Protein AF-A0A661Z664-F1 (afdb_monomer_lite)

Sequence (52 aa):
MAAEGTKDKILEVANKLFSRFGFHKTSMDEIARIARKAKGSLYYHFASKEEL

Radius of gyra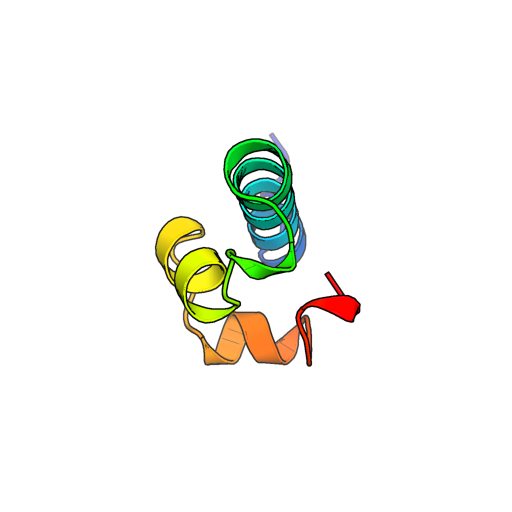tion: 10.3 Å; chains: 1; bounding box: 24×15×29 Å

Structure (mmCIF, N/CA/C/O backbone):
data_AF-A0A661Z664-F1
#
_entry.id   AF-A0A661Z664-F1
#
loop_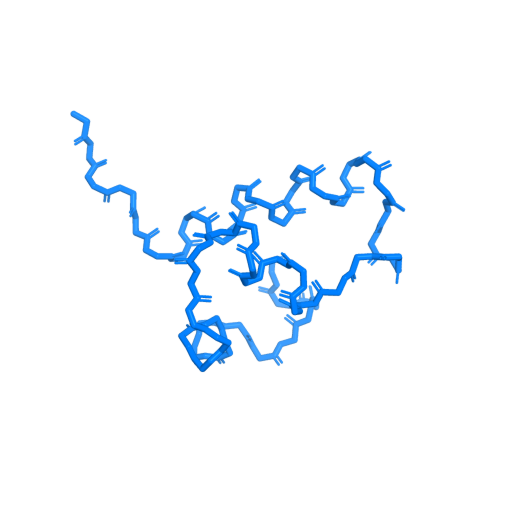
_atom_site.group_PDB
_atom_site.id
_atom_site.type_symbol
_atom_site.label_atom_id
_atom_site.label_alt_id
_atom_site.label_comp_id
_atom_site.label_asym_id
_atom_site.label_entity_id
_atom_site.label_seq_id
_atom_site.pdbx_PDB_ins_code
_atom_site.Cartn_x
_atom_site.Cartn_y
_atom_site.Cartn_z
_atom_site.occupancy
_atom_site.B_iso_or_equiv
_atom_site.auth_seq_id
_atom_site.auth_comp_id
_atom_site.auth_asym_id
_atom_site.auth_atom_id
_atom_site.pdbx_PDB_model_num
ATOM 1 N N . MET A 1 1 ? 8.572 5.052 -21.936 1.00 41.62 1 MET A N 1
ATOM 2 C CA . MET A 1 1 ? 7.952 4.675 -20.648 1.00 41.62 1 MET A CA 1
ATOM 3 C C . MET A 1 1 ? 9.078 4.520 -19.648 1.00 41.62 1 MET A C 1
ATOM 5 O O . MET A 1 1 ? 9.914 3.651 -19.855 1.00 41.62 1 MET A O 1
ATOM 9 N N . ALA A 1 2 ? 9.189 5.421 -18.668 1.00 49.75 2 ALA A N 1
ATOM 10 C CA . ALA A 1 2 ? 10.183 5.270 -17.608 1.00 49.75 2 ALA A CA 1
ATOM 11 C C . ALA A 1 2 ? 9.923 3.940 -16.890 1.00 49.75 2 ALA A C 1
ATOM 13 O O . ALA A 1 2 ? 8.764 3.588 -16.670 1.00 49.75 2 ALA A O 1
ATOM 14 N N . ALA A 1 3 ? 10.973 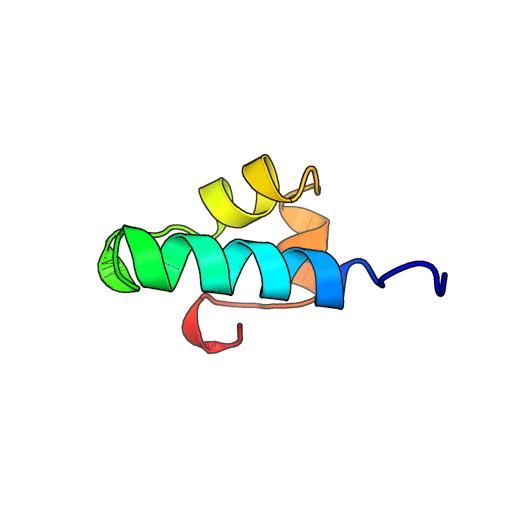3.182 -16.584 1.00 55.84 3 ALA A N 1
ATOM 15 C CA . ALA A 1 3 ? 10.837 2.024 -15.716 1.00 55.84 3 ALA A CA 1
ATOM 16 C C . ALA A 1 3 ? 10.320 2.533 -14.363 1.00 55.84 3 ALA A C 1
ATOM 18 O O . ALA A 1 3 ? 11.066 3.184 -13.637 1.00 55.84 3 ALA A O 1
ATOM 19 N N . GLU A 1 4 ? 9.034 2.316 -14.072 1.00 67.44 4 GLU A N 1
ATOM 20 C CA . GLU A 1 4 ? 8.453 2.670 -12.777 1.00 67.44 4 GLU A CA 1
ATOM 21 C C . GLU A 1 4 ? 9.296 2.013 -11.682 1.00 67.44 4 GLU A C 1
ATOM 23 O O . GLU A 1 4 ? 9.538 0.797 -11.708 1.00 67.44 4 GLU A O 1
ATOM 28 N N . GLY A 1 5 ? 9.787 2.822 -10.742 1.00 87.06 5 GLY A N 1
ATOM 29 C CA . GLY A 1 5 ? 10.596 2.324 -9.645 1.00 87.06 5 GLY A CA 1
ATOM 30 C C . GLY A 1 5 ? 9.800 1.323 -8.812 1.00 87.06 5 GLY A C 1
ATOM 31 O O . GLY A 1 5 ? 8.568 1.348 -8.766 1.00 87.06 5 GLY A O 1
ATOM 32 N N . THR A 1 6 ? 10.492 0.430 -8.101 1.00 90.06 6 THR A N 1
ATOM 33 C CA . THR A 1 6 ? 9.817 -0.491 -7.170 1.00 90.06 6 THR A CA 1
ATOM 34 C C . THR A 1 6 ? 8.925 0.269 -6.182 1.00 90.06 6 THR A C 1
ATOM 36 O O . THR A 1 6 ? 7.822 -0.195 -5.900 1.00 90.06 6 THR A O 1
ATOM 39 N N . LYS A 1 7 ? 9.363 1.456 -5.738 1.00 93.00 7 LYS A N 1
ATOM 40 C CA . LYS A 1 7 ? 8.586 2.365 -4.890 1.00 93.00 7 LYS A CA 1
ATOM 41 C C . LYS A 1 7 ? 7.277 2.801 -5.558 1.00 93.00 7 LYS A C 1
ATOM 43 O O . LYS A 1 7 ? 6.218 2.571 -4.985 1.00 93.00 7 LYS A O 1
ATOM 48 N N . ASP A 1 8 ? 7.336 3.347 -6.773 1.00 94.31 8 ASP A N 1
ATOM 49 C CA . ASP A 1 8 ? 6.148 3.813 -7.504 1.00 94.31 8 ASP A CA 1
ATOM 50 C C . ASP A 1 8 ? 5.138 2.684 -7.704 1.00 94.31 8 ASP A C 1
ATOM 52 O O . ASP A 1 8 ? 3.938 2.862 -7.492 1.00 94.31 8 ASP A O 1
ATOM 56 N N . LYS A 1 9 ? 5.627 1.474 -8.012 1.00 94.38 9 LYS A N 1
ATOM 57 C CA . LYS A 1 9 ? 4.739 0.327 -8.205 1.00 94.38 9 LYS A CA 1
ATOM 58 C C . LYS A 1 9 ? 4.008 -0.087 -6.929 1.00 94.38 9 LYS A C 1
ATOM 60 O O . LYS A 1 9 ? 2.847 -0.490 -6.992 1.00 94.38 9 LYS A O 1
ATOM 65 N N . ILE A 1 10 ? 4.684 -0.003 -5.785 1.00 95.75 10 ILE A N 1
ATOM 66 C CA . ILE A 1 10 ? 4.085 -0.277 -4.475 1.00 95.75 10 ILE A CA 1
ATOM 67 C C . ILE A 1 10 ? 3.012 0.774 -4.162 1.00 95.75 10 ILE A C 1
ATOM 69 O O . ILE A 1 10 ? 1.903 0.393 -3.791 1.00 95.75 10 ILE A O 1
ATOM 73 N N . LEU A 1 11 ? 3.299 2.060 -4.389 1.00 96.62 11 LEU A N 1
ATOM 74 C CA . LEU A 1 11 ? 2.352 3.160 -4.162 1.00 96.62 11 LEU A CA 1
ATOM 75 C C . LEU A 1 11 ? 1.114 3.068 -5.054 1.00 96.62 11 LEU A C 1
ATOM 77 O O . LEU A 1 11 ? -0.008 3.287 -4.594 1.00 96.62 11 LEU A O 1
ATOM 81 N N . GLU A 1 12 ? 1.294 2.703 -6.323 1.00 96.75 12 GLU A N 1
ATOM 82 C CA . GLU A 1 12 ? 0.183 2.503 -7.252 1.00 96.75 12 GLU A CA 1
ATOM 83 C C . GLU A 1 12 ? -0.783 1.422 -6.734 1.00 96.75 12 GLU A C 1
ATOM 85 O O . GLU A 1 12 ? -2.006 1.596 -6.736 1.00 96.75 12 GLU A O 1
ATOM 90 N N . VAL A 1 13 ? -0.233 0.296 -6.276 1.00 97.12 13 VAL A N 1
ATOM 91 C CA . VAL A 1 13 ? -1.019 -0.826 -5.753 1.00 97.12 13 VAL A CA 1
ATOM 92 C C . VAL A 1 13 ? -1.665 -0.478 -4.416 1.00 97.12 13 VAL A C 1
ATOM 94 O O . VAL A 1 13 ? -2.850 -0.764 -4.237 1.00 97.12 13 VAL A O 1
ATOM 97 N N . ALA A 1 14 ? -0.925 0.156 -3.505 1.00 97.44 14 ALA A N 1
ATOM 98 C CA . ALA A 1 14 ? -1.440 0.596 -2.214 1.00 97.44 14 ALA A CA 1
ATOM 99 C C . ALA A 1 14 ? -2.654 1.515 -2.392 1.00 97.44 14 ALA A C 1
ATOM 101 O O . ALA A 1 14 ? -3.718 1.217 -1.853 1.00 97.44 14 ALA A O 1
ATOM 102 N N . ASN A 1 15 ? -2.549 2.538 -3.248 1.00 97.69 15 ASN A N 1
ATOM 103 C CA . ASN A 1 15 ? -3.659 3.441 -3.557 1.00 97.69 15 ASN A CA 1
ATOM 104 C C . ASN A 1 15 ? -4.890 2.694 -4.086 1.00 97.69 15 ASN A C 1
ATOM 106 O O . ASN A 1 15 ? -5.995 2.885 -3.580 1.00 97.69 15 ASN A O 1
ATOM 110 N N . LYS A 1 16 ? -4.713 1.779 -5.050 1.00 97.81 16 LYS A N 1
ATOM 111 C CA . LYS A 1 16 ? -5.823 0.976 -5.596 1.00 97.81 16 LYS A CA 1
ATOM 112 C C . LYS A 1 16 ? -6.516 0.137 -4.517 1.00 97.81 16 LYS A C 1
ATOM 114 O O . LYS A 1 16 ? -7.744 0.025 -4.519 1.00 97.81 16 LYS A O 1
ATOM 119 N N . LEU A 1 17 ? -5.752 -0.459 -3.603 1.00 97.88 17 LEU A N 1
ATOM 120 C CA . LEU A 1 17 ? -6.304 -1.276 -2.520 1.00 97.88 17 LEU A CA 1
ATOM 121 C C . LEU A 1 17 ? -6.978 -0.423 -1.446 1.00 97.88 17 LEU A C 1
ATOM 123 O O . LEU A 1 17 ? -8.092 -0.747 -1.037 1.00 97.88 17 LEU A O 1
ATOM 127 N N . PHE A 1 18 ? -6.370 0.698 -1.059 1.00 97.81 18 PHE A N 1
ATOM 128 C CA . PHE A 1 18 ? -6.951 1.631 -0.098 1.00 97.81 18 PHE A CA 1
ATOM 129 C C . PHE A 1 18 ? -8.274 2.202 -0.599 1.00 97.81 18 PHE A C 1
ATOM 131 O O . PHE A 1 18 ? -9.249 2.187 0.150 1.00 97.81 18 PHE A O 1
ATOM 138 N N . SER A 1 19 ? -8.359 2.616 -1.866 1.00 97.44 19 SER A N 1
ATOM 139 C CA . SER A 1 19 ? -9.614 3.117 -2.440 1.00 97.44 19 SER A CA 1
ATOM 140 C C . SER A 1 19 ? -10.708 2.049 -2.514 1.00 97.44 19 SER A C 1
ATOM 142 O O . SER A 1 19 ? -11.886 2.377 -2.414 1.00 97.44 19 SER A O 1
ATOM 144 N N . ARG A 1 20 ? -10.347 0.771 -2.689 1.00 97.62 20 ARG A N 1
ATOM 145 C CA . ARG A 1 20 ? -11.320 -0.319 -2.853 1.00 97.62 20 ARG A CA 1
ATOM 146 C C . ARG A 1 20 ? -11.774 -0.945 -1.534 1.00 97.62 20 ARG A C 1
ATOM 148 O O . ARG A 1 20 ? -12.936 -1.324 -1.411 1.00 97.62 20 ARG A O 1
ATOM 155 N N . PHE A 1 21 ? -10.865 -1.107 -0.580 1.00 97.12 21 PHE A N 1
ATOM 156 C CA . PHE A 1 21 ? -11.098 -1.878 0.646 1.00 97.12 21 PHE A CA 1
ATOM 157 C C . PHE A 1 21 ? -10.960 -1.042 1.923 1.00 97.12 21 PHE A C 1
ATOM 159 O O . PHE A 1 21 ? -11.394 -1.476 2.991 1.00 97.12 21 PHE A O 1
ATOM 166 N N . GLY A 1 22 ? -10.395 0.160 1.819 1.00 97.00 22 GLY A N 1
ATOM 167 C CA . GLY A 1 22 ? -10.051 1.013 2.947 1.00 97.00 22 GLY A CA 1
ATOM 168 C C . GLY A 1 22 ? -8.669 0.700 3.526 1.00 97.00 22 GLY A C 1
ATOM 169 O O . GLY A 1 22 ? -8.144 -0.413 3.412 1.00 97.00 22 GLY A O 1
ATOM 170 N N . PHE A 1 23 ? -8.092 1.699 4.197 1.00 95.81 23 PHE A N 1
ATOM 171 C CA . PHE A 1 23 ? -6.766 1.615 4.811 1.00 95.81 23 PHE A CA 1
ATOM 172 C C . PHE A 1 23 ? -6.666 0.455 5.809 1.00 95.81 23 PHE A C 1
ATOM 174 O O . PHE A 1 23 ? -5.767 -0.374 5.708 1.00 95.81 23 PHE A O 1
ATOM 181 N N . HIS A 1 24 ? -7.613 0.333 6.744 1.00 95.94 24 HIS A N 1
ATOM 182 C CA . HIS A 1 24 ? -7.549 -0.673 7.813 1.00 95.94 24 HIS A CA 1
ATOM 183 C C . HIS A 1 24 ? -7.631 -2.120 7.311 1.00 95.94 24 HIS A C 1
ATOM 185 O O . HIS A 1 24 ? -6.949 -2.976 7.866 1.00 95.94 24 HIS A O 1
ATOM 191 N N . LYS A 1 25 ? -8.409 -2.384 6.252 1.00 96.44 25 LYS A N 1
ATOM 192 C CA . LYS A 1 25 ? -8.579 -3.735 5.688 1.00 96.44 25 LYS A CA 1
ATOM 193 C C . LYS A 1 25 ? -7.461 -4.151 4.735 1.00 96.44 25 LYS A C 1
ATOM 195 O O . LYS A 1 25 ? -7.401 -5.314 4.368 1.00 96.44 25 LYS A O 1
ATOM 200 N N . THR A 1 26 ? -6.598 -3.221 4.337 1.00 97.44 26 THR A N 1
ATOM 201 C CA . THR A 1 26 ? -5.464 -3.507 3.457 1.00 97.44 26 THR A CA 1
ATOM 202 C C . THR A 1 26 ? -4.217 -3.793 4.290 1.00 97.44 26 THR A C 1
ATOM 204 O O . THR A 1 26 ? -3.888 -3.034 5.209 1.00 97.44 26 THR A O 1
ATOM 207 N N . SER A 1 27 ? -3.502 -4.870 3.968 1.00 97.12 27 SER A N 1
ATOM 208 C CA . SER A 1 27 ? -2.233 -5.226 4.612 1.00 97.12 27 SER A CA 1
ATOM 209 C C . SER A 1 27 ? -1.014 -4.946 3.721 1.00 97.12 27 SER A C 1
ATOM 211 O O . SER A 1 27 ? -1.088 -5.005 2.494 1.00 97.12 27 SER A O 1
ATOM 213 N N . MET A 1 28 ? 0.139 -4.685 4.348 1.00 97.00 28 MET A N 1
ATOM 214 C CA . MET A 1 28 ? 1.438 -4.557 3.659 1.00 97.00 28 MET A CA 1
ATOM 215 C C . MET A 1 28 ? 1.777 -5.816 2.843 1.00 97.00 28 MET A C 1
ATOM 217 O O . MET A 1 28 ? 2.356 -5.737 1.761 1.00 97.00 28 MET A O 1
ATOM 221 N N . ASP A 1 29 ? 1.360 -6.982 3.339 1.00 96.25 29 ASP A N 1
ATOM 222 C CA . ASP A 1 29 ? 1.553 -8.277 2.692 1.00 96.25 29 ASP A CA 1
ATOM 223 C C . ASP A 1 29 ? 0.807 -8.386 1.361 1.00 96.25 29 ASP A C 1
ATOM 225 O O . ASP A 1 29 ? 1.367 -8.793 0.339 1.00 96.25 29 ASP A O 1
ATOM 229 N N . GLU A 1 30 ? -0.464 -7.978 1.361 1.00 96.88 30 GLU A N 1
ATOM 230 C CA . GLU A 1 30 ? -1.289 -7.964 0.159 1.00 96.88 30 GLU A CA 1
ATOM 231 C C . GLU A 1 30 ? -0.761 -6.976 -0.873 1.00 96.88 30 GLU A C 1
ATOM 233 O O . GLU A 1 30 ? -0.731 -7.306 -2.060 1.00 96.88 30 GLU A O 1
ATOM 238 N N . ILE A 1 31 ? -0.289 -5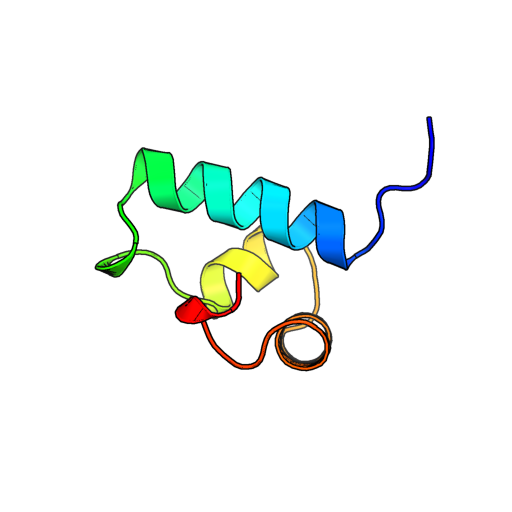.808 -0.426 1.00 96.94 31 ILE A N 1
ATOM 239 C CA . ILE A 1 31 ? 0.342 -4.817 -1.300 1.00 96.94 31 ILE A CA 1
ATOM 240 C C . ILE A 1 31 ? 1.587 -5.421 -1.962 1.00 96.94 31 ILE A C 1
ATOM 242 O O . ILE A 1 31 ? 1.687 -5.388 -3.189 1.00 96.94 31 ILE A O 1
ATOM 246 N N . ALA A 1 32 ? 2.495 -6.042 -1.198 1.00 95.81 32 ALA A N 1
ATOM 247 C CA . ALA A 1 32 ? 3.691 -6.694 -1.748 1.00 95.81 32 ALA A CA 1
ATOM 248 C C . ALA A 1 32 ? 3.330 -7.781 -2.773 1.00 95.81 32 ALA A C 1
ATOM 250 O O . ALA A 1 32 ? 3.880 -7.819 -3.880 1.00 95.81 32 ALA A O 1
ATOM 251 N N . ARG A 1 33 ? 2.356 -8.632 -2.430 1.00 96.62 33 ARG A N 1
ATOM 252 C CA . ARG A 1 33 ? 1.886 -9.722 -3.292 1.00 96.62 33 ARG A CA 1
ATOM 253 C C . ARG A 1 33 ? 1.322 -9.198 -4.612 1.00 96.62 33 ARG A C 1
ATOM 255 O O . ARG A 1 33 ? 1.686 -9.703 -5.672 1.00 96.62 33 ARG A O 1
ATOM 262 N N . ILE A 1 34 ? 0.462 -8.183 -4.563 1.00 96.38 34 ILE A N 1
ATOM 263 C CA . ILE A 1 34 ? -0.206 -7.629 -5.751 1.00 96.38 34 ILE A CA 1
ATOM 264 C C . ILE A 1 34 ? 0.764 -6.786 -6.591 1.00 96.38 34 ILE A C 1
ATOM 266 O O . ILE A 1 34 ? 0.728 -6.856 -7.820 1.00 96.38 34 ILE A O 1
ATOM 270 N N . ALA A 1 35 ? 1.703 -6.079 -5.956 1.00 95.38 35 ALA A N 1
ATOM 271 C CA . ALA A 1 35 ? 2.799 -5.388 -6.636 1.00 95.38 35 ALA A CA 1
ATOM 272 C C . ALA A 1 35 ? 3.831 -6.347 -7.261 1.00 95.38 35 ALA A C 1
ATOM 274 O O . ALA A 1 35 ? 4.705 -5.899 -8.007 1.00 95.38 35 ALA A O 1
ATOM 275 N N . ARG A 1 36 ? 3.726 -7.659 -6.992 1.00 95.25 36 ARG A N 1
ATOM 276 C CA . ARG A 1 36 ? 4.692 -8.699 -7.389 1.00 95.25 36 ARG A CA 1
ATOM 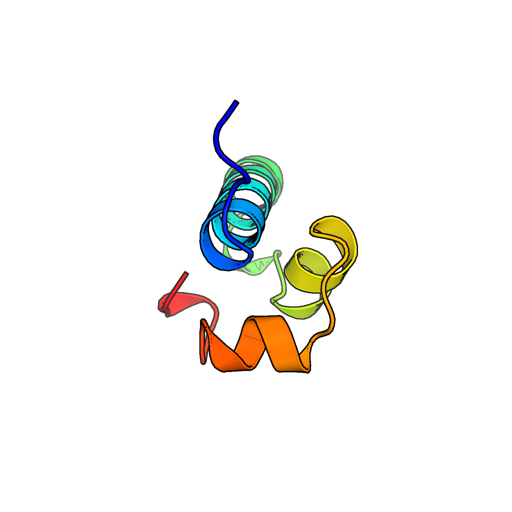277 C C . ARG A 1 36 ? 6.106 -8.368 -6.905 1.00 95.25 36 ARG A C 1
ATOM 279 O O . ARG A 1 36 ? 7.076 -8.463 -7.658 1.00 95.25 36 ARG A O 1
ATOM 286 N N . LYS A 1 37 ? 6.213 -7.948 -5.644 1.00 94.25 37 LYS A N 1
ATOM 287 C CA . LYS A 1 37 ? 7.473 -7.624 -4.969 1.00 94.25 37 LYS A CA 1
ATOM 288 C C . LYS A 1 37 ? 7.658 -8.507 -3.743 1.00 94.25 37 LYS A C 1
ATOM 290 O O . LYS A 1 37 ? 6.698 -8.914 -3.094 1.00 94.25 37 LYS A O 1
ATOM 295 N N . ALA A 1 38 ? 8.913 -8.799 -3.419 1.00 93.88 38 ALA A N 1
ATOM 296 C CA . ALA A 1 38 ? 9.242 -9.478 -2.175 1.00 93.88 38 ALA A CA 1
ATOM 297 C C . ALA A 1 38 ? 8.882 -8.581 -0.983 1.00 93.88 38 ALA A C 1
ATOM 299 O O . ALA A 1 38 ? 9.120 -7.373 -1.028 1.00 93.88 38 ALA A O 1
ATOM 300 N N . LYS A 1 39 ? 8.389 -9.177 0.110 1.00 93.31 39 LYS A N 1
ATOM 301 C CA . LYS A 1 39 ? 8.058 -8.446 1.346 1.00 93.31 39 LYS A CA 1
ATOM 302 C C . LYS A 1 39 ? 9.241 -7.616 1.839 1.00 93.31 39 LYS A C 1
ATOM 304 O O . LYS A 1 39 ? 9.076 -6.438 2.110 1.00 93.31 39 LYS A O 1
ATOM 309 N N . GLY A 1 40 ? 10.444 -8.197 1.852 1.00 94.12 40 GLY A N 1
ATOM 310 C CA . GLY A 1 40 ? 11.662 -7.484 2.251 1.00 94.12 40 GLY A CA 1
ATOM 311 C C . GLY A 1 40 ? 11.961 -6.257 1.386 1.00 94.12 40 GLY A C 1
ATOM 312 O O . GLY A 1 40 ? 12.398 -5.245 1.909 1.00 94.12 40 GLY A O 1
ATOM 313 N N . SER A 1 41 ? 11.651 -6.300 0.085 1.00 91.31 41 SER A N 1
ATOM 314 C CA . SER A 1 41 ? 11.803 -5.132 -0.791 1.00 91.31 41 SER A CA 1
ATOM 315 C C . SER A 1 41 ? 10.765 -4.053 -0.493 1.00 91.31 41 SER A C 1
ATOM 317 O O . SER A 1 41 ? 11.087 -2.877 -0.607 1.00 91.31 41 SER A O 1
ATOM 319 N N . LEU A 1 42 ? 9.540 -4.432 -0.116 1.00 95.06 42 LEU A N 1
ATOM 320 C CA . LEU A 1 42 ? 8.527 -3.469 0.307 1.00 95.06 42 LEU A CA 1
ATOM 321 C C . LEU A 1 42 ? 8.928 -2.818 1.634 1.00 95.06 42 LEU A C 1
ATOM 323 O O . LEU A 1 42 ? 8.982 -1.596 1.702 1.00 95.06 42 LEU A O 1
ATOM 327 N N . TYR A 1 43 ? 9.294 -3.622 2.636 1.00 95.06 43 TYR A N 1
ATOM 328 C CA . TYR A 1 43 ? 9.718 -3.133 3.951 1.00 95.06 43 TYR A CA 1
ATOM 329 C C . TYR A 1 43 ? 11.034 -2.348 3.929 1.00 95.06 43 TYR A C 1
ATOM 331 O O . TYR A 1 43 ? 11.262 -1.513 4.794 1.00 95.06 43 TYR A O 1
ATOM 339 N N . TYR A 1 44 ? 11.881 -2.569 2.921 1.00 94.56 44 TYR A N 1
ATOM 340 C CA . TYR A 1 44 ? 13.052 -1.730 2.671 1.00 94.56 44 TYR A CA 1
ATOM 341 C C . TYR A 1 44 ? 12.674 -0.298 2.255 1.00 94.56 44 TYR A C 1
ATOM 343 O O . TYR A 1 44 ? 13.397 0.642 2.567 1.00 94.56 44 TYR A O 1
ATOM 351 N N . HIS A 1 45 ? 11.555 -0.123 1.545 1.00 93.75 45 HIS A N 1
ATOM 352 C CA . HIS A 1 45 ? 11.082 1.191 1.105 1.00 93.75 45 HIS A CA 1
ATOM 353 C C . HIS A 1 45 ? 10.089 1.839 2.074 1.00 93.75 45 HIS A C 1
ATOM 355 O O . HIS A 1 45 ? 10.027 3.064 2.117 1.00 93.75 45 HIS A O 1
ATOM 361 N N . PHE A 1 46 ? 9.316 1.034 2.805 1.00 96.00 46 PHE A N 1
ATOM 362 C CA . PHE A 1 46 ? 8.219 1.481 3.660 1.00 96.00 46 PHE A CA 1
ATOM 363 C C . PHE A 1 46 ? 8.163 0.631 4.927 1.00 96.00 46 PHE A C 1
ATOM 365 O O . PHE A 1 46 ? 7.815 -0.551 4.866 1.00 96.00 46 PHE A O 1
ATOM 372 N N . ALA A 1 47 ? 8.485 1.214 6.082 1.00 94.44 47 ALA A N 1
ATOM 373 C CA . ALA A 1 47 ? 8.536 0.462 7.335 1.00 94.44 47 ALA A CA 1
ATOM 374 C C . ALA A 1 47 ? 7.141 0.043 7.831 1.00 94.44 47 ALA A C 1
ATOM 376 O O . ALA A 1 47 ? 6.985 -1.002 8.469 1.00 94.44 47 ALA A O 1
ATOM 377 N N . SER A 1 48 ? 6.115 0.833 7.513 1.00 95.50 48 SER A 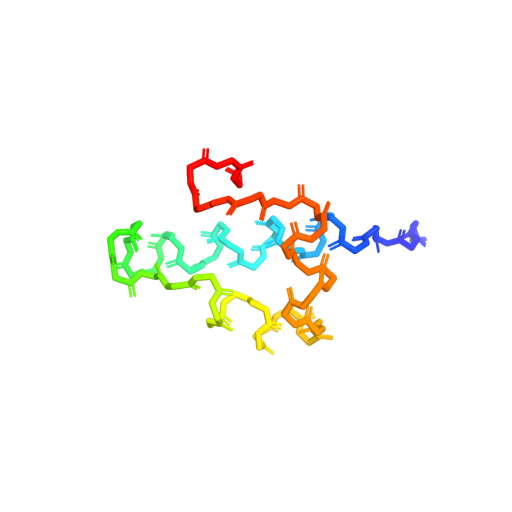N 1
ATOM 378 C CA . SER A 1 48 ? 4.733 0.589 7.917 1.00 95.50 48 SER A CA 1
ATOM 379 C C . SER A 1 48 ? 3.744 1.037 6.844 1.00 95.50 48 SER A C 1
ATOM 381 O O . SER A 1 48 ? 4.110 1.620 5.824 1.00 95.50 48 SER A O 1
ATOM 383 N N . LYS A 1 49 ? 2.463 0.736 7.077 1.00 94.88 49 LYS A N 1
ATOM 384 C CA . LYS A 1 49 ? 1.381 1.143 6.180 1.00 94.88 49 LYS A CA 1
ATOM 385 C C . LYS A 1 49 ? 1.147 2.655 6.230 1.00 94.88 49 LYS A C 1
ATOM 387 O O . LYS A 1 49 ? 0.664 3.208 5.251 1.00 94.88 49 LYS A O 1
ATOM 392 N N . GLU A 1 50 ? 1.475 3.301 7.349 1.00 95.81 50 GLU A N 1
ATOM 393 C CA . GLU A 1 50 ? 1.424 4.760 7.500 1.00 95.81 50 GLU A CA 1
ATOM 394 C C . GLU A 1 50 ? 2.491 5.506 6.684 1.00 95.81 50 GLU A C 1
ATOM 396 O O . GLU A 1 50 ? 2.318 6.694 6.435 1.00 95.81 50 GLU A O 1
ATOM 401 N N . GLU A 1 51 ? 3.573 4.839 6.270 1.00 94.38 51 GLU A N 1
ATOM 402 C CA . GLU A 1 51 ? 4.637 5.455 5.460 1.00 94.38 51 GLU A CA 1
ATOM 403 C C . GLU A 1 51 ? 4.422 5.335 3.942 1.00 94.38 51 GLU A C 1
ATOM 405 O O . GLU A 1 51 ? 5.216 5.879 3.170 1.00 94.38 51 GLU A O 1
ATOM 410 N N . LEU A 1 52 ? 3.382 4.606 3.516 1.00 89.25 52 LEU A N 1
ATOM 411 C CA . LEU A 1 52 ? 2.989 4.467 2.109 1.00 89.25 52 LEU A CA 1
ATOM 412 C C . LEU A 1 52 ? 2.400 5.768 1.556 1.00 89.25 52 LEU A C 1
ATOM 414 O O . LEU A 1 52 ? 1.477 6.324 2.186 1.00 89.25 52 LEU A O 1
#

Secondary structure (DSSP, 8-state):
-----HHHHHHHHHHHHHHHH-TTT--HHHHHHHTT--HHHHHHH-SSGGG-

pLDDT: mean 92.16, std 11.62, range [41.62, 97.88]

Foldseek 3Di:
DPPQDLVNLLVVQLVVCCVVPNLVRDALVVSCVVSVHDSVVSCVQAVGSVRD